Protein AF-A0A9D1SR37-F1 (afdb_monomer)

Radius of gyration: 47.15 Å; Cα contacts (8 Å, |Δi|>4): 12; chains: 1; bounding box: 96×29×125 Å

Solvent-accessible surface area (backbone atoms only — not comparable to full-atom values): 8174 Å² total; per-residue (Å²): 135,87,80,78,80,65,54,64,62,54,53,49,54,50,50,52,53,49,51,54,50,53,51,52,52,51,48,51,53,56,50,50,51,51,53,50,52,51,50,57,52,48,54,53,50,54,55,48,58,52,50,56,54,57,59,55,49,55,59,52,49,53,52,51,51,52,53,50,50,50,52,51,53,50,50,50,52,52,48,52,52,46,48,60,51,63,32,70,70,40,46,49,52,53,52,28,58,76,67,74,45,54,59,98,92,51,83,76,82,84,82,82,70,86,72,72,78,83,79,81,76,78,78,78,86,75,87,78,83,80,82,87,84,130

pLDDT: mean 73.64, std 14.89, range [38.81, 94.38]

Secondary structure (DSSP, 8-state):
--SSTTHHHHHHHHHHHHHHHHHHHHHHHHHHHHHHHHHHHHHHHHHHHHHHHHHHHHHHHHHHHHHHHHHHHHHHHHHHHHHHHHSHHHHHHHHHHHHT---TT---------PPPP----------------

Mean predicted aligned error: 19.84 Å

Structure (mmCIF, N/CA/C/O backbone):
data_AF-A0A9D1SR37-F1
#
_entry.id   AF-A0A9D1SR37-F1
#
loop_
_atom_site.group_PDB
_atom_site.id
_atom_site.type_symbol
_atom_site.label_atom_id
_atom_site.label_alt_id
_atom_site.label_comp_id
_atom_site.label_asym_id
_atom_site.label_entity_id
_atom_site.label_seq_id
_atom_site.pdbx_PDB_ins_code
_atom_site.Cartn_x
_atom_site.Cartn_y
_atom_site.Cartn_z
_atom_site.occupancy
_atom_site.B_iso_or_equiv
_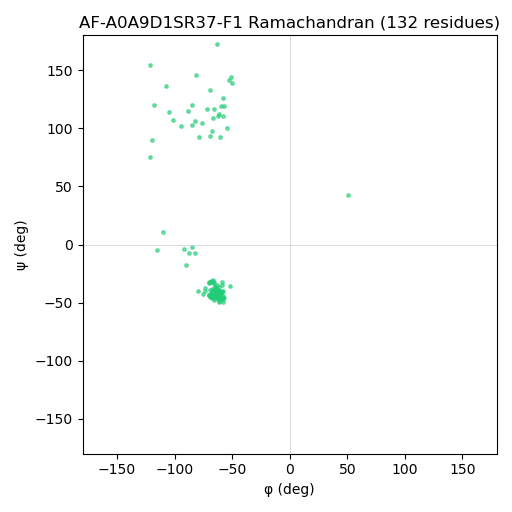atom_site.auth_seq_id
_atom_site.auth_comp_id
_atom_site.auth_asym_id
_atom_site.auth_atom_id
_atom_site.pdbx_PDB_model_num
ATOM 1 N N . MET A 1 1 ? 65.721 8.899 -67.222 1.00 43.62 1 MET A N 1
ATOM 2 C CA . MET A 1 1 ? 65.497 8.576 -65.792 1.00 43.62 1 MET A CA 1
ATOM 3 C C . MET A 1 1 ? 63.996 8.503 -65.504 1.00 43.62 1 MET A C 1
ATOM 5 O O . MET A 1 1 ? 63.250 9.330 -66.011 1.00 43.62 1 MET A O 1
ATOM 9 N N . ASN A 1 2 ? 63.573 7.484 -64.754 1.00 52.28 2 ASN A N 1
ATOM 10 C CA . ASN A 1 2 ? 62.232 6.879 -64.689 1.00 52.28 2 ASN A CA 1
ATOM 11 C C . ASN A 1 2 ? 61.044 7.791 -64.315 1.00 52.28 2 ASN A C 1
ATOM 13 O O . ASN A 1 2 ? 61.002 8.360 -63.228 1.00 52.28 2 ASN A O 1
ATOM 17 N N . LYS A 1 3 ? 60.003 7.810 -65.167 1.00 54.38 3 LYS A N 1
ATOM 18 C CA . LYS A 1 3 ? 58.661 8.363 -64.858 1.00 54.38 3 LYS A CA 1
ATOM 19 C C . LYS A 1 3 ? 57.544 7.301 -64.864 1.00 54.38 3 LYS A C 1
ATOM 21 O O . LYS A 1 3 ? 56.403 7.615 -64.533 1.00 54.38 3 LYS A O 1
ATOM 26 N N . LEU A 1 4 ? 57.865 6.055 -65.228 1.00 55.16 4 LEU A N 1
ATOM 27 C CA . LEU A 1 4 ? 56.911 4.942 -65.347 1.00 55.16 4 LEU A CA 1
ATOM 28 C C . LEU A 1 4 ? 56.734 4.125 -64.054 1.00 55.16 4 LEU A C 1
ATOM 30 O O . LEU A 1 4 ? 55.695 3.500 -63.890 1.00 55.16 4 LEU A O 1
ATOM 34 N N . ASP A 1 5 ? 57.659 4.231 -63.098 1.00 56.19 5 ASP A N 1
ATOM 35 C CA . ASP A 1 5 ? 57.652 3.437 -61.853 1.00 56.19 5 ASP A CA 1
ATOM 36 C C . ASP A 1 5 ? 56.837 4.064 -60.697 1.00 56.19 5 ASP A C 1
ATOM 38 O O . ASP A 1 5 ? 56.620 3.472 -59.649 1.00 56.19 5 ASP A O 1
ATOM 42 N N . LYS A 1 6 ? 56.350 5.302 -60.862 1.00 56.50 6 LYS A N 1
ATOM 43 C CA . LYS A 1 6 ? 55.708 6.072 -59.772 1.00 56.50 6 LYS A CA 1
ATOM 44 C C . LYS A 1 6 ? 54.181 5.903 -59.684 1.00 56.50 6 LYS A C 1
ATOM 46 O O . LYS A 1 6 ? 53.542 6.474 -58.804 1.00 56.50 6 LYS A O 1
ATOM 51 N N . ARG A 1 7 ? 53.581 5.167 -60.627 1.00 59.12 7 ARG A N 1
ATOM 52 C CA . ARG A 1 7 ? 52.127 4.946 -60.743 1.00 59.12 7 ARG A CA 1
ATOM 53 C C . ARG A 1 7 ? 51.542 3.888 -59.789 1.00 59.12 7 ARG A C 1
ATOM 55 O O . ARG A 1 7 ? 50.461 4.172 -59.272 1.00 59.12 7 ARG A O 1
ATOM 62 N N . PRO A 1 8 ? 52.187 2.734 -59.513 1.00 61.34 8 PRO A N 1
ATOM 63 C CA . PRO A 1 8 ? 51.619 1.749 -58.584 1.00 61.34 8 PRO A CA 1
ATOM 64 C C . PRO A 1 8 ? 51.476 2.309 -57.158 1.00 61.34 8 PRO A C 1
ATOM 66 O O . PRO A 1 8 ? 50.428 2.142 -56.544 1.00 61.34 8 PRO A O 1
ATOM 69 N N . ASP A 1 9 ? 52.442 3.109 -56.699 1.00 72.75 9 ASP A N 1
ATOM 70 C CA . ASP A 1 9 ? 52.465 3.714 -55.355 1.00 72.75 9 ASP A CA 1
ATOM 71 C C . ASP A 1 9 ? 51.327 4.742 -55.125 1.00 72.75 9 ASP A C 1
ATOM 73 O O . ASP A 1 9 ? 50.761 4.860 -54.039 1.00 72.75 9 ASP A O 1
ATOM 77 N N . LEU A 1 10 ? 50.902 5.470 -56.167 1.00 73.88 10 LEU A N 1
ATOM 78 C CA . LEU A 1 10 ? 49.769 6.408 -56.077 1.00 73.88 10 LEU A CA 1
ATOM 79 C C . LEU A 1 10 ? 48.413 5.691 -56.006 1.00 73.88 10 LEU A C 1
ATOM 81 O O . LEU A 1 10 ? 47.507 6.145 -55.296 1.00 73.88 10 LEU A O 1
ATOM 85 N N . ILE A 1 11 ? 48.266 4.586 -56.741 1.00 76.69 11 ILE A N 1
ATOM 86 C CA . ILE A 1 11 ? 47.052 3.760 -56.733 1.00 76.69 11 ILE A CA 1
ATOM 87 C C . ILE A 1 11 ? 46.938 3.046 -55.387 1.00 76.69 11 ILE A C 1
ATOM 89 O O . ILE A 1 11 ? 45.869 3.076 -54.777 1.00 76.69 11 ILE A O 1
ATOM 93 N N . GLU A 1 12 ? 48.042 2.501 -54.881 1.00 79.25 12 GLU A N 1
ATOM 94 C CA . GLU A 1 12 ? 48.110 1.848 -53.576 1.00 79.25 12 GLU A CA 1
ATOM 95 C C . GLU A 1 12 ? 47.780 2.828 -52.443 1.00 79.25 12 GLU A C 1
ATOM 97 O O . GLU A 1 12 ? 46.849 2.585 -51.675 1.00 79.25 12 GLU A O 1
ATOM 102 N N . LYS A 1 13 ? 48.395 4.020 -52.422 1.00 76.88 13 LYS A N 1
ATOM 103 C CA . LYS A 1 13 ? 48.058 5.086 -51.456 1.00 76.88 13 LYS A CA 1
ATOM 104 C C . LYS A 1 13 ? 46.598 5.528 -51.533 1.00 76.88 13 LYS A C 1
ATOM 106 O O . LYS A 1 13 ? 45.997 5.881 -50.515 1.00 76.88 13 LYS A O 1
ATOM 111 N N . THR A 1 14 ? 46.008 5.534 -52.726 1.00 80.06 14 THR A N 1
ATOM 112 C CA . THR A 1 14 ? 44.592 5.884 -52.912 1.00 80.06 14 THR A CA 1
ATOM 113 C C . THR A 1 14 ? 43.671 4.763 -52.422 1.00 80.06 14 THR A C 1
ATOM 115 O O . THR A 1 14 ? 42.665 5.047 -51.766 1.00 80.06 14 THR A O 1
ATOM 118 N N . GLN A 1 15 ? 44.006 3.493 -52.664 1.00 79.69 15 GLN A N 1
ATOM 119 C CA . GLN A 1 15 ? 43.254 2.357 -52.125 1.00 79.69 15 GLN A CA 1
ATOM 120 C C . GLN A 1 15 ? 43.368 2.262 -50.603 1.00 79.69 15 GLN A C 1
ATOM 122 O O . GLN A 1 15 ? 42.359 2.066 -49.926 1.00 79.69 15 GLN A O 1
ATOM 127 N N . GLU A 1 16 ? 44.553 2.497 -50.047 1.00 81.06 16 GLU A N 1
ATOM 128 C CA . GLU A 1 16 ? 44.793 2.475 -48.607 1.00 81.06 16 GLU A CA 1
ATOM 129 C C . GLU A 1 16 ? 43.990 3.578 -47.894 1.00 81.06 16 GLU A C 1
ATOM 131 O O . GLU A 1 16 ? 43.329 3.325 -46.884 1.00 81.06 16 GLU A O 1
ATOM 136 N N . LYS A 1 17 ? 43.943 4.794 -48.463 1.00 79.19 17 LYS A N 1
ATOM 137 C CA . LYS A 1 17 ? 43.087 5.890 -47.968 1.00 79.19 17 LYS A CA 1
ATOM 138 C C . LYS A 1 17 ? 41.598 5.538 -48.029 1.00 79.19 17 LYS A C 1
ATOM 140 O O . LYS A 1 17 ? 40.867 5.813 -47.076 1.00 79.19 17 LYS A O 1
ATOM 145 N N . ASN A 1 18 ? 41.144 4.907 -49.113 1.00 79.38 18 ASN A N 1
ATOM 146 C CA . ASN A 1 18 ? 39.752 4.476 -49.253 1.00 79.38 18 ASN A CA 1
ATOM 147 C C . ASN A 1 18 ? 39.386 3.357 -48.266 1.00 79.38 18 ASN A C 1
ATOM 149 O O . ASN A 1 18 ? 38.327 3.425 -47.642 1.00 79.38 18 ASN A O 1
ATOM 153 N N . ASN A 1 19 ? 40.262 2.374 -48.054 1.00 80.00 19 ASN A N 1
ATOM 154 C CA . ASN A 1 19 ? 40.048 1.304 -47.078 1.00 80.00 19 ASN A CA 1
ATOM 155 C C . ASN A 1 19 ? 40.059 1.836 -45.640 1.00 80.00 19 ASN A C 1
ATOM 157 O O . ASN A 1 19 ? 39.179 1.485 -44.855 1.00 80.00 19 ASN A O 1
ATOM 161 N N . LYS A 1 20 ? 40.955 2.774 -45.306 1.00 81.38 20 LYS A N 1
ATOM 162 C CA . LYS A 1 20 ? 40.935 3.477 -44.010 1.00 81.38 20 LYS A CA 1
ATOM 163 C C . LYS A 1 20 ? 39.612 4.216 -43.781 1.00 81.38 20 LYS A C 1
ATOM 165 O O . LYS A 1 20 ? 39.064 4.169 -42.679 1.00 81.38 20 LYS A O 1
ATOM 170 N N . ARG A 1 21 ? 39.063 4.862 -44.817 1.00 82.38 21 ARG A N 1
ATOM 171 C CA . ARG A 1 21 ? 37.768 5.561 -44.744 1.00 82.38 21 ARG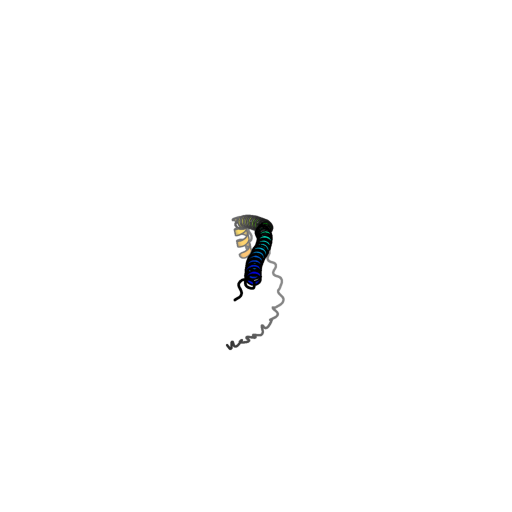 A CA 1
ATOM 172 C C . ARG A 1 21 ? 36.600 4.584 -44.568 1.00 82.38 21 ARG A C 1
ATOM 174 O O . ARG A 1 21 ? 35.771 4.798 -43.688 1.00 82.38 21 ARG A O 1
ATOM 181 N N . LYS A 1 22 ? 36.572 3.485 -45.331 1.00 80.81 22 LYS A N 1
ATOM 182 C CA . LYS A 1 22 ? 35.566 2.411 -45.205 1.00 80.81 22 LYS A CA 1
ATOM 183 C C . LYS A 1 22 ? 35.585 1.759 -43.819 1.00 80.81 22 LYS A C 1
ATOM 185 O O . LYS A 1 22 ? 34.523 1.554 -43.236 1.00 80.81 22 LYS A O 1
ATOM 190 N N . ASN A 1 23 ? 36.769 1.503 -43.263 1.00 81.50 23 ASN A N 1
ATOM 191 C CA . ASN A 1 23 ? 36.919 0.904 -41.936 1.00 81.50 23 ASN A CA 1
ATOM 192 C C . ASN A 1 23 ? 36.448 1.848 -40.823 1.00 81.50 23 ASN A C 1
ATOM 194 O O . ASN A 1 23 ? 35.739 1.407 -39.923 1.00 81.50 23 ASN A O 1
ATOM 198 N N . LYS A 1 24 ? 36.750 3.154 -40.915 1.00 82.31 24 LYS A N 1
ATOM 199 C CA . LYS A 1 24 ? 36.195 4.164 -39.994 1.00 82.31 24 LYS A CA 1
ATOM 200 C C . LYS A 1 24 ? 34.667 4.185 -40.048 1.00 82.31 24 LYS A C 1
ATOM 202 O O . LYS A 1 24 ? 34.026 4.146 -39.008 1.00 82.31 24 LYS A O 1
ATOM 207 N N . ILE A 1 25 ? 34.088 4.195 -41.249 1.00 85.06 25 ILE A N 1
ATOM 208 C CA . ILE A 1 25 ? 32.630 4.206 -41.439 1.00 85.06 25 ILE A CA 1
ATOM 209 C C . ILE A 1 25 ? 31.984 2.943 -40.847 1.00 85.06 25 ILE A C 1
ATOM 211 O O . ILE A 1 25 ? 31.021 3.052 -40.092 1.00 85.06 25 ILE A O 1
ATOM 215 N N . ARG A 1 26 ? 32.535 1.751 -41.117 1.00 83.44 26 ARG A N 1
ATOM 216 C CA . ARG A 1 26 ? 32.054 0.492 -40.516 1.00 83.44 26 ARG A CA 1
ATOM 217 C C . ARG A 1 26 ? 32.138 0.501 -38.994 1.00 83.44 26 ARG A C 1
ATOM 219 O O . ARG A 1 26 ? 31.207 0.039 -38.345 1.00 83.44 26 ARG A O 1
ATOM 226 N N . PHE A 1 27 ? 33.217 1.041 -38.433 1.00 87.81 27 PHE A N 1
ATOM 227 C CA . PHE A 1 27 ? 33.377 1.150 -36.987 1.00 87.81 27 PHE A CA 1
ATOM 228 C C . PHE A 1 27 ? 32.307 2.057 -36.363 1.00 87.81 27 PHE A C 1
ATOM 230 O O . PHE A 1 27 ? 31.693 1.666 -35.376 1.00 87.81 27 PHE A O 1
ATOM 237 N N . TYR A 1 28 ? 32.012 3.213 -36.971 1.00 89.69 28 TYR A N 1
ATOM 238 C CA . TYR A 1 28 ? 30.944 4.100 -36.496 1.00 89.69 28 TYR A CA 1
ATOM 239 C C . TYR A 1 28 ? 29.571 3.442 -36.548 1.00 89.69 28 TYR A C 1
ATOM 241 O O . TYR A 1 28 ? 28.844 3.521 -35.565 1.00 89.69 28 TYR A O 1
ATOM 249 N N . TYR A 1 29 ? 29.223 2.763 -37.644 1.00 89.44 29 TYR A N 1
ATOM 250 C CA . TYR A 1 29 ? 27.944 2.055 -37.724 1.00 89.44 29 TYR A CA 1
ATOM 251 C C . TYR A 1 29 ? 27.862 0.909 -36.714 1.00 89.44 2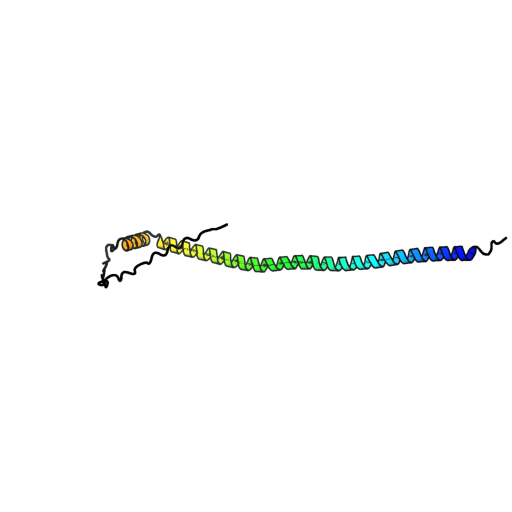9 TYR A C 1
ATOM 253 O O . TYR A 1 29 ? 26.839 0.773 -36.055 1.00 89.44 29 TYR A O 1
ATOM 261 N N . SER A 1 30 ? 28.947 0.152 -36.522 1.00 88.50 30 SER A N 1
ATOM 262 C CA . SER A 1 30 ? 29.009 -0.918 -35.520 1.00 88.50 30 SER A CA 1
ATOM 263 C C . SER A 1 30 ? 28.870 -0.382 -34.090 1.00 88.50 30 SER A C 1
ATOM 265 O O . SER A 1 30 ? 28.166 -0.971 -33.271 1.00 88.50 30 SER A O 1
ATOM 267 N N . PHE A 1 31 ? 29.511 0.744 -33.776 1.00 91.50 31 PHE A N 1
ATOM 268 C CA . PHE A 1 31 ? 29.379 1.395 -32.474 1.00 91.50 31 PHE A CA 1
ATOM 269 C C . PHE A 1 31 ? 27.970 1.962 -32.278 1.00 91.50 31 PHE A C 1
ATOM 271 O O . PHE A 1 3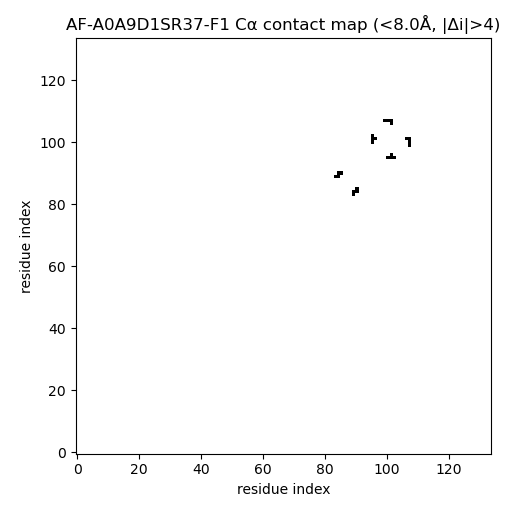1 ? 27.337 1.719 -31.253 1.00 91.50 31 PHE A O 1
ATOM 278 N N . LEU A 1 32 ? 27.441 2.647 -33.294 1.00 91.38 32 LEU A N 1
ATOM 279 C CA . LEU A 1 32 ? 26.103 3.227 -33.282 1.00 91.38 32 LEU A CA 1
ATOM 280 C C . LEU A 1 32 ? 25.026 2.158 -33.068 1.00 91.38 32 LEU A C 1
ATOM 282 O O . LEU A 1 32 ? 24.102 2.384 -32.295 1.00 91.38 32 LEU A O 1
ATOM 286 N N . THR A 1 33 ? 25.162 0.976 -33.678 1.00 91.44 33 THR A N 1
ATOM 287 C CA . THR A 1 33 ? 24.224 -0.138 -33.463 1.00 91.44 33 THR A CA 1
ATOM 288 C C . THR A 1 33 ? 24.250 -0.673 -32.033 1.00 91.44 33 THR A C 1
ATOM 290 O O . THR A 1 33 ? 23.196 -1.001 -31.492 1.00 91.44 33 THR A O 1
ATOM 293 N N . ILE A 1 34 ? 25.421 -0.720 -31.390 1.00 94.00 34 ILE A N 1
ATOM 294 C CA . ILE A 1 34 ? 25.538 -1.152 -29.988 1.00 94.00 34 ILE A CA 1
ATOM 295 C C . ILE A 1 34 ? 24.889 -0.116 -29.066 1.00 94.00 34 ILE A C 1
ATOM 297 O O . ILE A 1 34 ? 24.110 -0.477 -28.186 1.00 94.00 34 ILE A O 1
ATOM 301 N N . VAL A 1 35 ? 25.152 1.172 -29.301 1.00 94.38 35 VAL A N 1
ATOM 302 C CA . VAL A 1 35 ? 24.519 2.269 -28.553 1.00 94.38 35 VAL A CA 1
ATOM 303 C C . VAL A 1 35 ? 22.998 2.232 -28.718 1.00 94.38 35 VAL A C 1
ATOM 305 O O . VAL A 1 35 ? 22.274 2.375 -27.735 1.00 94.38 35 VAL A O 1
ATOM 308 N N . LEU A 1 36 ? 22.505 1.976 -29.933 1.00 93.94 36 LEU A N 1
ATOM 309 C CA . LEU A 1 36 ? 21.075 1.867 -30.210 1.00 93.94 36 LEU A CA 1
ATOM 310 C C . LEU A 1 36 ? 20.430 0.700 -29.445 1.00 93.94 36 LEU A C 1
ATOM 312 O O . LEU A 1 36 ? 19.383 0.885 -28.829 1.00 93.94 36 LEU A O 1
ATOM 316 N N . LEU A 1 37 ? 21.069 -0.474 -29.424 1.00 93.94 37 LEU A N 1
ATOM 317 C CA . LEU A 1 37 ? 20.592 -1.633 -28.659 1.00 93.94 37 LEU A CA 1
ATOM 318 C C . LEU A 1 37 ? 20.537 -1.350 -27.156 1.00 93.94 37 LEU A C 1
ATOM 320 O O . LEU A 1 37 ? 19.542 -1.665 -26.506 1.00 93.94 37 LEU A O 1
ATOM 324 N N . ILE A 1 38 ? 21.574 -0.712 -26.609 1.00 94.38 38 ILE A N 1
ATOM 325 C CA . ILE A 1 38 ? 21.600 -0.311 -25.198 1.00 94.38 38 ILE A CA 1
ATOM 326 C C . ILE A 1 38 ? 20.469 0.682 -24.907 1.00 94.38 38 ILE A C 1
ATOM 328 O O . ILE A 1 38 ? 19.796 0.545 -23.889 1.00 94.38 38 ILE A O 1
ATOM 332 N N . CYS A 1 39 ? 20.204 1.629 -25.809 1.00 91.25 39 CYS A N 1
ATOM 333 C CA . CYS A 1 39 ? 19.131 2.611 -25.659 1.00 91.25 39 CYS A CA 1
ATOM 334 C C . CYS A 1 39 ? 17.742 1.944 -25.605 1.00 91.25 39 CYS A C 1
ATOM 336 O O . CYS A 1 39 ? 16.931 2.257 -24.734 1.00 91.25 39 CYS A O 1
ATOM 338 N N . LEU A 1 40 ? 17.489 0.948 -26.465 1.00 90.44 40 LEU A N 1
ATOM 339 C CA . LEU A 1 40 ? 16.245 0.166 -26.443 1.00 90.44 40 LEU A CA 1
ATOM 340 C C . LEU A 1 40 ? 16.066 -0.596 -25.121 1.00 90.44 40 LEU A C 1
ATOM 342 O O . LEU A 1 40 ? 14.987 -0.577 -24.527 1.00 90.44 40 LEU A O 1
ATOM 346 N N . VAL A 1 41 ? 17.138 -1.223 -24.628 1.00 90.62 41 VAL A N 1
ATOM 347 C CA . VAL A 1 41 ? 17.129 -1.946 -23.347 1.00 90.62 41 VAL A CA 1
ATOM 348 C C . VAL A 1 41 ? 16.928 -0.983 -22.168 1.00 90.62 41 VAL A C 1
ATOM 350 O O . VAL A 1 41 ? 16.157 -1.280 -21.256 1.00 90.62 41 VAL A O 1
ATOM 353 N N . GLN A 1 42 ? 17.554 0.197 -22.194 1.00 87.88 42 GLN A N 1
ATOM 354 C CA . GLN A 1 42 ? 17.424 1.220 -21.151 1.00 87.88 42 GLN A CA 1
ATOM 355 C C . GLN A 1 42 ? 16.001 1.767 -21.035 1.00 87.88 42 GLN A C 1
ATOM 357 O O . GLN A 1 42 ? 15.512 1.931 -19.916 1.00 87.88 42 GLN A O 1
ATOM 362 N N . ILE A 1 43 ? 15.320 2.015 -22.156 1.00 87.25 43 ILE A N 1
ATOM 363 C CA . ILE A 1 43 ? 13.918 2.458 -22.157 1.00 87.25 43 ILE A CA 1
ATOM 364 C C . ILE A 1 43 ? 13.025 1.375 -21.534 1.00 87.25 43 ILE A C 1
ATOM 366 O O . ILE A 1 43 ? 12.196 1.684 -20.674 1.00 87.25 43 ILE A O 1
ATOM 370 N N . GLY A 1 44 ? 13.246 0.103 -21.890 1.00 85.12 44 GLY A N 1
ATOM 371 C CA . GLY A 1 44 ? 12.513 -1.035 -21.328 1.00 85.12 44 GLY A CA 1
ATOM 372 C C . GLY A 1 44 ? 12.701 -1.187 -19.816 1.00 85.12 44 GLY A C 1
ATOM 373 O O . GLY A 1 44 ? 11.723 -1.256 -19.071 1.00 85.12 44 GLY A O 1
ATOM 374 N N . ILE A 1 45 ? 13.950 -1.166 -19.340 1.00 82.06 45 ILE A N 1
ATOM 375 C CA . ILE A 1 45 ? 14.268 -1.271 -17.906 1.00 82.06 45 ILE A CA 1
ATOM 376 C C . ILE A 1 45 ? 13.751 -0.047 -17.132 1.00 82.06 45 ILE A C 1
ATOM 378 O O . ILE A 1 45 ? 13.229 -0.195 -16.028 1.00 82.06 45 ILE A O 1
ATOM 382 N N . SER A 1 46 ? 13.845 1.160 -17.696 1.00 76.62 46 SER A N 1
ATOM 383 C CA . SER A 1 46 ? 13.382 2.396 -17.044 1.00 76.62 46 SER A CA 1
ATOM 384 C C . SER A 1 46 ? 11.862 2.427 -16.876 1.00 76.62 46 SER A C 1
ATOM 386 O O . SER A 1 46 ? 11.367 2.788 -15.805 1.00 76.62 46 SER A O 1
ATOM 388 N N . ALA A 1 47 ? 11.116 1.991 -17.896 1.00 74.25 47 ALA A N 1
ATOM 389 C CA . ALA A 1 47 ? 9.667 1.838 -17.812 1.00 74.25 47 ALA A CA 1
ATOM 390 C C . ALA A 1 47 ? 9.278 0.753 -16.791 1.00 74.25 47 ALA A C 1
ATOM 392 O O . ALA A 1 47 ? 8.407 0.975 -15.946 1.00 74.25 47 ALA A O 1
ATOM 393 N N . PHE A 1 48 ? 9.977 -0.388 -16.803 1.00 70.94 48 PHE A N 1
ATOM 394 C CA . PHE A 1 48 ? 9.725 -1.499 -15.884 1.00 70.94 48 PHE A CA 1
ATOM 395 C C . PHE A 1 48 ? 10.008 -1.135 -14.419 1.00 70.94 48 PHE A C 1
ATOM 397 O O . PHE A 1 48 ? 9.193 -1.414 -13.537 1.00 70.94 48 PHE A O 1
ATOM 404 N N . ASN A 1 49 ? 11.120 -0.453 -14.139 1.00 64.31 49 ASN A N 1
ATOM 405 C CA . ASN A 1 49 ? 11.473 -0.027 -12.784 1.00 64.31 49 ASN A CA 1
ATOM 406 C C . ASN A 1 49 ? 10.503 1.027 -12.220 1.00 64.31 49 ASN A C 1
ATOM 408 O O . ASN A 1 49 ? 10.276 1.051 -11.007 1.00 64.31 49 ASN A O 1
ATOM 412 N N . ASN A 1 50 ? 9.906 1.872 -13.066 1.00 62.72 50 ASN A N 1
ATOM 413 C CA . ASN A 1 50 ? 8.872 2.824 -12.651 1.00 62.72 50 ASN A CA 1
ATOM 414 C C . ASN A 1 50 ? 7.561 2.099 -12.274 1.00 62.72 50 ASN A C 1
ATOM 416 O O . ASN A 1 50 ? 7.002 2.303 -11.194 1.00 62.72 50 ASN A O 1
ATOM 420 N N . ILE A 1 51 ? 7.135 1.143 -13.103 1.00 60.03 51 ILE A N 1
ATOM 421 C CA . ILE A 1 51 ? 5.932 0.329 -12.863 1.00 60.03 51 ILE A CA 1
ATOM 422 C C . ILE A 1 51 ? 6.091 -0.573 -11.627 1.00 60.03 51 ILE A C 1
ATOM 424 O O . ILE A 1 51 ? 5.168 -0.695 -10.819 1.00 60.03 51 ILE A O 1
ATOM 428 N N . THR A 1 52 ? 7.280 -1.146 -11.422 1.00 59.16 52 THR A N 1
ATOM 429 C CA . THR A 1 52 ? 7.580 -2.032 -10.283 1.00 59.16 52 THR A CA 1
ATOM 430 C C . THR A 1 52 ? 7.430 -1.313 -8.940 1.00 59.16 52 THR A C 1
ATOM 432 O O . THR A 1 52 ? 6.926 -1.884 -7.971 1.00 59.16 52 THR A O 1
ATOM 435 N N . LYS A 1 53 ? 7.806 -0.030 -8.868 1.00 55.03 53 LYS A N 1
ATOM 436 C CA . LYS A 1 53 ? 7.565 0.786 -7.670 1.00 55.03 53 LYS A CA 1
ATOM 437 C C . LYS A 1 53 ? 6.0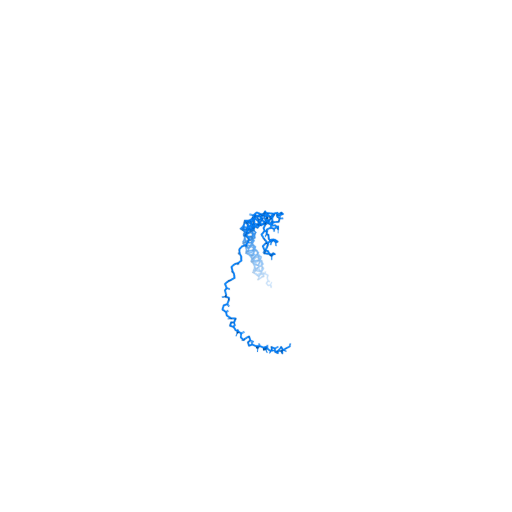75 1.092 -7.505 1.00 55.03 53 LYS A C 1
ATOM 439 O O . LYS A 1 53 ? 5.557 0.921 -6.404 1.00 55.03 53 LYS A O 1
ATOM 444 N N . SER A 1 54 ? 5.373 1.444 -8.585 1.00 56.25 54 SER A N 1
ATOM 445 C CA . SER A 1 54 ? 3.936 1.772 -8.568 1.00 56.25 54 SER A CA 1
ATOM 446 C C . SER A 1 54 ? 3.048 0.629 -8.034 1.00 56.25 54 SER A C 1
ATOM 448 O O . SER A 1 54 ? 2.165 0.862 -7.204 1.00 56.25 54 SER A O 1
ATOM 450 N N . ILE A 1 55 ? 3.342 -0.630 -8.393 1.00 52.62 55 ILE A N 1
ATOM 451 C CA . ILE A 1 55 ? 2.558 -1.798 -7.942 1.00 52.62 55 ILE A CA 1
ATOM 452 C C . ILE A 1 55 ? 2.748 -2.102 -6.439 1.00 52.62 55 ILE A C 1
ATOM 454 O O . ILE A 1 55 ? 1.813 -2.518 -5.752 1.00 52.62 55 ILE A O 1
ATOM 458 N N . SER A 1 56 ? 3.943 -1.838 -5.894 1.00 54.81 56 SER A N 1
ATOM 459 C CA . SER A 1 56 ? 4.264 -2.058 -4.473 1.00 54.81 56 SER A CA 1
ATOM 460 C C . SER A 1 56 ? 3.501 -1.096 -3.551 1.00 54.81 56 SER A C 1
ATOM 462 O O . SER A 1 56 ? 3.100 -1.463 -2.439 1.00 54.81 56 SER A O 1
ATOM 464 N N . TYR A 1 57 ? 3.219 0.122 -4.028 1.00 53.19 57 TYR A N 1
ATOM 465 C CA . TYR A 1 57 ? 2.455 1.109 -3.267 1.00 53.19 57 TYR A CA 1
ATOM 466 C C . TYR A 1 57 ? 0.980 0.730 -3.121 1.00 53.19 57 TYR A C 1
ATOM 468 O O . TYR A 1 57 ? 0.412 0.971 -2.061 1.00 53.19 57 TYR A O 1
ATOM 476 N N . HIS A 1 58 ? 0.367 0.051 -4.095 1.00 55.53 58 HIS A N 1
ATOM 477 C CA . HIS A 1 58 ? -1.031 -0.386 -3.972 1.00 55.53 58 HIS A CA 1
ATOM 478 C C . HIS A 1 58 ? -1.236 -1.442 -2.875 1.00 55.53 58 HIS A C 1
ATOM 480 O O . HIS A 1 58 ? -2.199 -1.364 -2.107 1.00 55.53 58 HIS A O 1
ATOM 486 N N . GLY A 1 59 ? -0.298 -2.383 -2.727 1.00 59.53 59 GLY A N 1
ATOM 487 C CA . GLY A 1 59 ? -0.349 -3.382 -1.655 1.00 59.53 59 GLY A CA 1
ATOM 488 C C . GLY A 1 59 ? -0.172 -2.766 -0.263 1.00 59.53 59 GLY A C 1
ATOM 489 O O . GLY A 1 59 ? -0.915 -3.092 0.667 1.00 59.53 59 GLY A O 1
ATOM 490 N N . LYS A 1 60 ? 0.776 -1.829 -0.124 1.00 58.81 60 LYS A N 1
ATOM 491 C CA . LYS A 1 60 ? 1.016 -1.115 1.140 1.00 58.81 60 LYS A CA 1
ATOM 492 C C . LYS A 1 60 ? -0.124 -0.160 1.492 1.00 58.81 60 LYS A C 1
ATOM 494 O O . LYS A 1 60 ? -0.519 -0.132 2.650 1.00 58.81 60 LYS A O 1
ATOM 499 N N . ILE A 1 61 ? -0.709 0.543 0.520 1.00 60.97 61 ILE A N 1
ATOM 500 C CA . ILE A 1 61 ? -1.858 1.437 0.739 1.00 60.97 61 ILE A CA 1
ATOM 501 C C . ILE A 1 61 ? -3.085 0.649 1.200 1.00 60.97 61 ILE A C 1
ATOM 503 O O . ILE A 1 61 ? -3.746 1.070 2.144 1.00 60.97 61 ILE A O 1
ATOM 507 N N . LYS A 1 62 ? -3.377 -0.518 0.608 1.00 59.75 62 LYS A N 1
ATOM 508 C CA . LYS A 1 62 ? -4.531 -1.331 1.025 1.00 59.75 62 LYS A CA 1
ATOM 509 C C . LYS A 1 62 ? -4.370 -1.867 2.451 1.00 59.75 62 LYS A C 1
ATOM 511 O O . LYS A 1 62 ? -5.315 -1.793 3.231 1.00 59.75 62 LYS A O 1
ATOM 516 N N . LYS A 1 63 ? -3.169 -2.341 2.813 1.00 64.38 63 LYS A N 1
ATOM 517 C CA . LYS A 1 63 ? -2.865 -2.767 4.192 1.00 64.38 63 LYS A CA 1
ATOM 518 C C . LYS A 1 63 ? -2.902 -1.601 5.180 1.00 64.38 63 LYS A C 1
ATOM 520 O O . LYS A 1 63 ? -3.502 -1.740 6.236 1.00 64.38 63 LYS A O 1
ATOM 525 N N . MET A 1 64 ? -2.314 -0.456 4.837 1.00 66.69 64 MET A N 1
ATOM 526 C CA . MET A 1 64 ? -2.293 0.717 5.716 1.00 66.69 64 MET A CA 1
ATOM 527 C C . MET A 1 64 ? -3.706 1.279 5.918 1.00 66.69 64 MET A C 1
ATOM 529 O O . MET A 1 64 ? -4.092 1.559 7.044 1.00 66.69 64 MET A O 1
ATOM 533 N N . LYS A 1 65 ? -4.527 1.337 4.861 1.00 70.56 65 LYS A N 1
ATOM 534 C CA . LYS A 1 65 ? -5.934 1.748 4.956 1.00 70.56 65 LYS A CA 1
ATOM 535 C C . LYS A 1 65 ? -6.756 0.802 5.834 1.00 70.56 65 LYS A C 1
ATOM 537 O O . LYS A 1 65 ? -7.515 1.284 6.666 1.00 70.56 65 LYS A O 1
ATOM 542 N N . ALA A 1 66 ? -6.577 -0.513 5.686 1.00 72.19 66 ALA A N 1
ATOM 543 C CA . ALA A 1 66 ? -7.263 -1.501 6.518 1.00 72.19 66 ALA A CA 1
ATOM 544 C C . ALA A 1 66 ? -6.853 -1.396 7.998 1.00 72.19 66 ALA A C 1
ATOM 546 O O . ALA A 1 66 ? -7.717 -1.360 8.866 1.00 72.19 66 ALA A O 1
ATOM 547 N N . LEU A 1 67 ? -5.551 -1.266 8.280 1.00 70.50 67 LEU A N 1
ATOM 548 C CA . LEU A 1 67 ? -5.045 -1.077 9.644 1.00 70.50 67 LEU A CA 1
ATOM 549 C C . LEU A 1 67 ? -5.532 0.238 10.262 1.00 70.50 67 LEU A C 1
ATOM 551 O O . LEU A 1 67 ? -5.887 0.272 11.433 1.00 70.50 67 LEU A O 1
ATOM 555 N N . ASN A 1 68 ? -5.591 1.312 9.475 1.00 76.12 68 ASN A N 1
ATOM 556 C CA . ASN A 1 68 ? -6.087 2.604 9.935 1.00 76.12 68 ASN A CA 1
ATOM 557 C C . ASN A 1 68 ? -7.592 2.543 10.250 1.00 76.12 68 ASN A C 1
ATOM 559 O O . ASN A 1 68 ? -8.021 2.993 11.306 1.00 76.12 68 ASN A O 1
ATOM 563 N N . GLN A 1 69 ? -8.393 1.904 9.392 1.00 80.75 69 GLN A N 1
ATOM 564 C CA . GLN A 1 69 ? -9.817 1.683 9.665 1.00 80.75 69 GLN A CA 1
ATOM 565 C C . GLN A 1 69 ? -10.044 0.829 10.917 1.00 80.75 69 GLN A C 1
ATOM 567 O O . GLN A 1 69 ? -10.912 1.160 11.719 1.00 80.75 69 GLN A O 1
ATOM 572 N N . GLN A 1 70 ? -9.245 -0.222 11.113 1.00 84.31 70 GLN A N 1
ATOM 573 C CA . GLN A 1 70 ? -9.316 -1.057 12.310 1.00 84.31 70 GLN A CA 1
ATOM 574 C C . GLN A 1 70 ? -8.968 -0.257 13.573 1.00 84.31 70 GLN A C 1
ATOM 576 O O . GLN A 1 70 ? -9.718 -0.298 14.543 1.00 84.31 70 GLN A O 1
ATOM 581 N N . ALA A 1 71 ? -7.896 0.538 13.534 1.00 79.31 71 ALA A N 1
ATOM 582 C CA . ALA A 1 71 ? -7.492 1.384 14.654 1.00 79.31 71 ALA A CA 1
ATOM 583 C C . ALA A 1 71 ? -8.519 2.486 14.972 1.00 79.31 71 ALA A C 1
ATOM 585 O O . ALA A 1 71 ? -8.725 2.808 16.142 1.00 79.31 71 ALA A O 1
ATOM 586 N N . TYR A 1 72 ? -9.179 3.064 13.962 1.00 87.81 72 TYR A N 1
ATOM 587 C CA . TYR A 1 72 ? -10.265 4.029 14.171 1.00 87.81 72 TYR A CA 1
ATOM 588 C C . TYR A 1 72 ? -11.497 3.380 14.798 1.00 87.81 72 TYR A C 1
ATOM 590 O O . TYR A 1 72 ? -12.055 3.945 15.735 1.00 87.81 72 TYR A O 1
ATOM 598 N N . ALA A 1 73 ? -11.905 2.207 14.309 1.00 89.19 73 ALA A N 1
ATOM 599 C CA . ALA A 1 73 ? -13.040 1.474 14.863 1.00 89.19 73 ALA A CA 1
ATOM 600 C C . ALA A 1 73 ? -12.781 1.067 16.320 1.00 89.19 73 ALA A C 1
ATOM 602 O O . ALA A 1 73 ? -13.642 1.238 17.177 1.00 89.19 73 ALA A O 1
ATOM 603 N N . GLU A 1 74 ? -11.570 0.602 16.622 1.00 85.50 74 GLU A N 1
ATOM 604 C CA . GLU A 1 74 ? -11.176 0.246 17.982 1.00 85.50 74 GLU A CA 1
ATOM 605 C C . GLU A 1 74 ? -11.102 1.474 18.898 1.00 85.50 74 GLU A C 1
ATOM 607 O O . GLU A 1 74 ? -11.612 1.425 20.012 1.00 85.50 74 GLU A O 1
ATOM 612 N N . ASN A 1 75 ? -10.573 2.609 18.424 1.00 87.25 75 ASN A N 1
ATOM 613 C CA . ASN A 1 75 ? -10.604 3.863 19.186 1.00 87.25 75 ASN A CA 1
ATOM 614 C C . ASN A 1 75 ? -12.029 4.350 19.463 1.00 87.25 75 ASN A C 1
ATOM 616 O O . ASN A 1 75 ? -12.283 4.868 20.544 1.00 87.25 75 ASN A O 1
ATOM 620 N N . GLN A 1 76 ? -12.950 4.220 18.504 1.00 88.25 76 GLN A N 1
ATOM 621 C CA . GLN A 1 76 ? -14.353 4.576 18.724 1.00 88.25 76 GLN A CA 1
ATOM 622 C C . GLN A 1 76 ? -14.992 3.653 19.762 1.00 88.25 76 GLN A C 1
ATOM 624 O O . GLN A 1 76 ? -15.552 4.154 20.729 1.00 88.25 76 GLN A O 1
ATOM 629 N N . ARG A 1 77 ? -14.802 2.333 19.632 1.00 88.44 77 ARG A N 1
ATOM 630 C CA . ARG A 1 77 ? -15.291 1.347 20.607 1.00 88.44 77 ARG A CA 1
ATOM 631 C C . ARG A 1 77 ? -14.754 1.621 22.012 1.00 88.44 77 ARG A C 1
ATOM 633 O O . ARG A 1 77 ? -15.508 1.600 22.970 1.00 88.44 77 ARG A O 1
ATOM 640 N N . LEU A 1 78 ? -13.455 1.898 22.136 1.00 84.94 78 LEU A N 1
ATOM 641 C CA . LEU A 1 78 ? -12.819 2.204 23.419 1.00 84.94 78 LEU A CA 1
ATOM 642 C C . LEU A 1 78 ? -13.316 3.525 24.012 1.00 84.94 78 LEU A C 1
ATOM 644 O O . LEU A 1 78 ? -13.384 3.643 25.229 1.00 84.94 78 LEU A O 1
ATOM 648 N N . LYS A 1 79 ? -13.648 4.518 23.180 1.00 85.50 79 LYS A N 1
ATOM 649 C CA . LYS A 1 79 ? -14.246 5.775 23.646 1.00 85.50 79 LYS A CA 1
ATOM 650 C C . LYS A 1 79 ? -15.671 5.581 24.135 1.00 85.50 79 LYS A C 1
ATOM 652 O O . LYS A 1 79 ? -15.996 6.123 25.176 1.00 85.50 79 LYS A O 1
ATOM 657 N N . GLU A 1 80 ? -16.473 4.811 23.412 1.00 85.12 80 GLU A N 1
ATOM 658 C CA . GLU A 1 80 ? -17.844 4.473 23.802 1.00 85.12 80 GLU A CA 1
ATOM 659 C C . GLU A 1 80 ? -17.848 3.666 25.1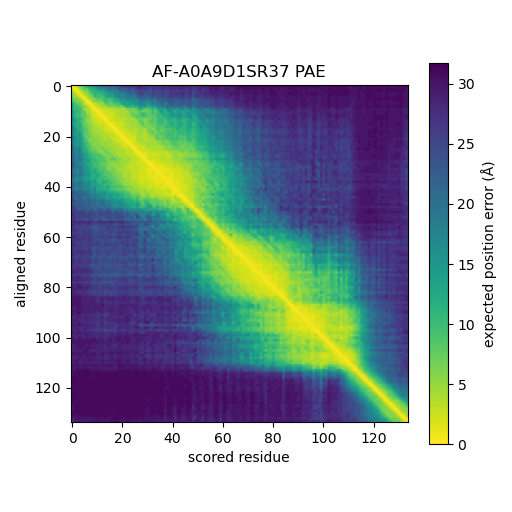09 1.00 85.12 80 GLU A C 1
ATOM 661 O O . GLU A 1 80 ? -18.528 4.021 26.063 1.00 85.12 80 GLU A O 1
ATOM 666 N N . GLU A 1 81 ? -16.965 2.669 25.209 1.00 79.50 81 GLU A N 1
ATOM 667 C CA . GLU A 1 81 ? -16.756 1.886 26.428 1.00 79.50 81 GLU A CA 1
ATOM 668 C C . GLU A 1 81 ? -16.263 2.770 27.590 1.00 79.50 81 GLU A C 1
ATOM 670 O O . GLU A 1 81 ? -16.758 2.660 28.709 1.00 79.50 81 GLU A O 1
ATOM 675 N N . LEU A 1 82 ? -15.333 3.700 27.342 1.00 79.12 82 LEU A N 1
ATOM 676 C CA . LEU A 1 82 ? -14.892 4.671 28.346 1.00 79.12 82 LEU A CA 1
ATOM 677 C C . LEU A 1 82 ? -16.020 5.614 28.769 1.00 79.12 82 LEU A C 1
ATOM 679 O O . LEU A 1 82 ? -16.093 5.957 29.943 1.00 79.12 82 LEU A O 1
ATOM 683 N N . GLU A 1 83 ? -16.873 6.044 27.844 1.00 81.44 83 GLU A N 1
ATOM 684 C CA . GLU A 1 83 ? -17.999 6.928 28.130 1.00 81.44 83 GLU A CA 1
ATOM 685 C C . GLU A 1 83 ? -19.015 6.220 29.036 1.00 81.44 83 GLU A C 1
ATOM 687 O O . GLU A 1 83 ? -19.353 6.751 30.098 1.00 81.44 83 GLU A O 1
ATOM 692 N N . ASP A 1 84 ? -19.359 4.971 28.716 1.00 77.94 84 ASP A N 1
ATOM 693 C CA . ASP A 1 84 ? -20.182 4.094 29.554 1.00 77.94 84 ASP A CA 1
ATOM 694 C C . ASP A 1 84 ? -19.564 3.884 30.947 1.00 77.94 84 ASP A C 1
ATOM 696 O O . ASP A 1 84 ? -2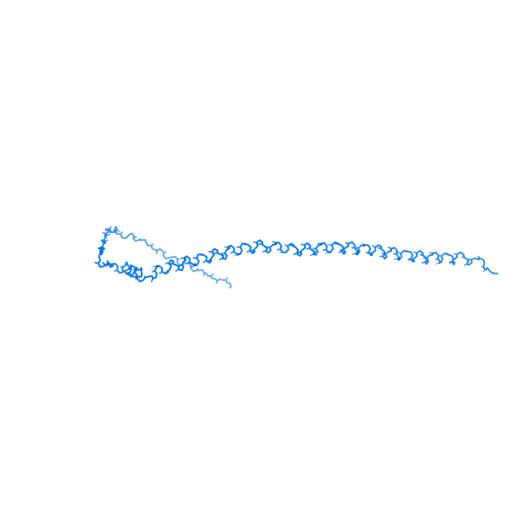0.252 4.020 31.968 1.00 77.94 84 ASP A O 1
ATOM 700 N N . PHE A 1 85 ? -18.251 3.629 31.022 1.00 71.94 85 PHE A N 1
ATOM 701 C CA . PHE A 1 85 ? -17.527 3.500 32.293 1.00 71.94 85 PHE A CA 1
ATOM 702 C C . PHE A 1 85 ? -17.425 4.818 33.071 1.00 71.94 85 PHE A C 1
ATOM 704 O O . PHE A 1 85 ? -17.398 4.796 34.304 1.00 71.94 85 PHE A O 1
ATOM 711 N N . SER A 1 86 ? -17.353 5.954 32.378 1.00 70.94 86 SER A N 1
ATOM 712 C CA . SER A 1 86 ? -17.287 7.296 32.966 1.00 70.94 86 SER A CA 1
ATOM 713 C C . SER A 1 86 ? -18.655 7.846 33.356 1.00 70.94 86 SER A C 1
ATOM 715 O O . SER A 1 86 ? -18.731 8.891 34.005 1.00 70.94 86 SER A O 1
ATOM 717 N N . SER A 1 87 ? -19.736 7.151 32.990 1.00 80.69 87 SER A N 1
ATOM 718 C CA . SER A 1 87 ? -21.074 7.504 33.440 1.00 80.69 87 SER A CA 1
ATOM 719 C C . SER A 1 87 ? -21.093 7.612 34.966 1.00 80.69 87 SER A C 1
ATOM 721 O O . SER A 1 87 ? -20.461 6.825 35.680 1.00 80.69 87 SER A O 1
ATOM 723 N N . LEU A 1 88 ? -21.831 8.597 35.487 1.00 75.88 88 LEU A N 1
ATOM 724 C CA . LEU A 1 88 ? -21.890 8.880 36.926 1.00 75.88 88 LEU A CA 1
ATOM 725 C C . LEU A 1 88 ? -22.229 7.625 37.744 1.00 75.88 88 LEU A C 1
ATOM 727 O O . LEU A 1 88 ? -21.661 7.412 38.809 1.00 75.88 88 LEU A O 1
ATOM 731 N N . LYS A 1 89 ? -23.081 6.752 37.196 1.00 76.44 89 LYS A N 1
ATOM 732 C CA . LYS A 1 89 ? -23.492 5.485 37.807 1.00 76.44 89 LYS A CA 1
ATOM 733 C C . LYS A 1 89 ? -22.349 4.463 37.902 1.00 76.44 89 LYS A C 1
ATOM 735 O O . LYS A 1 89 ? -22.243 3.759 38.904 1.00 76.44 89 LYS A O 1
ATOM 740 N N . SER A 1 90 ? -21.487 4.383 36.887 1.00 79.38 90 SER A N 1
ATOM 741 C CA . SER A 1 90 ? -20.321 3.491 36.882 1.00 79.38 90 SER A CA 1
ATOM 742 C C . SER A 1 90 ? -19.202 4.021 37.787 1.00 79.38 90 SER A C 1
ATOM 744 O O . SER A 1 90 ? -18.656 3.265 38.592 1.00 79.38 90 SER A O 1
ATOM 746 N N . LEU A 1 91 ? -18.925 5.330 37.761 1.00 83.00 91 LEU A N 1
ATOM 747 C CA . LEU A 1 91 ? -17.986 5.969 38.695 1.00 83.00 91 LEU A CA 1
ATOM 748 C C . LEU A 1 91 ? -18.399 5.765 40.157 1.00 83.00 91 LEU A C 1
ATOM 750 O O . LEU A 1 91 ? -17.572 5.414 40.999 1.00 83.00 91 LEU A O 1
ATOM 754 N N . GLU A 1 92 ? -19.684 5.938 40.450 1.00 81.50 92 GLU A N 1
ATOM 755 C CA . GLU A 1 92 ? -20.253 5.705 41.772 1.00 81.50 92 GLU A CA 1
ATOM 756 C C . GLU A 1 92 ? -20.155 4.225 42.183 1.00 81.50 92 GLU A C 1
ATOM 758 O O . GLU A 1 92 ? -19.761 3.923 43.309 1.00 81.50 92 GLU A O 1
ATOM 763 N N . ALA A 1 93 ? -20.428 3.284 41.270 1.00 83.06 93 ALA A N 1
ATOM 764 C CA . ALA A 1 93 ? -20.265 1.851 41.525 1.00 83.06 93 ALA A CA 1
ATOM 765 C C . ALA A 1 93 ? -18.800 1.459 41.811 1.00 83.06 93 ALA A C 1
ATOM 767 O O . ALA A 1 93 ? -18.542 0.686 42.737 1.00 83.06 93 ALA A O 1
ATOM 768 N N . ILE A 1 94 ? -17.833 2.021 41.075 1.00 84.56 94 ILE A N 1
ATOM 769 C CA . ILE A 1 94 ? -16.394 1.807 41.309 1.00 84.56 94 ILE A CA 1
ATOM 770 C C . ILE A 1 94 ? -15.977 2.388 42.667 1.00 84.56 94 ILE A C 1
ATOM 772 O O . ILE A 1 94 ? -15.258 1.736 43.430 1.00 84.56 94 ILE A O 1
ATOM 776 N N . ALA A 1 95 ? -16.439 3.596 42.996 1.00 86.12 95 ALA A N 1
ATOM 777 C CA . ALA A 1 95 ? -16.158 4.233 44.279 1.00 86.12 95 ALA A CA 1
ATOM 778 C C . ALA A 1 95 ? -16.732 3.423 45.454 1.00 86.12 95 ALA A C 1
ATOM 780 O O . ALA A 1 95 ? -16.017 3.160 46.422 1.00 86.12 95 ALA A O 1
ATOM 781 N N . ARG A 1 96 ? -17.981 2.952 45.346 1.00 87.50 96 ARG A N 1
ATOM 782 C CA . ARG A 1 96 ? -18.628 2.074 46.335 1.00 87.50 96 ARG A CA 1
ATOM 783 C C . ARG A 1 96 ? -17.865 0.772 46.550 1.00 87.50 96 ARG A C 1
ATOM 785 O O . ARG A 1 96 ? -17.580 0.415 47.694 1.00 87.50 96 ARG A O 1
ATOM 792 N N . ASN A 1 97 ? -17.470 0.106 45.463 1.00 88.00 97 ASN A N 1
ATOM 793 C CA . ASN A 1 97 ? -16.687 -1.127 45.521 1.00 88.00 97 ASN A CA 1
ATOM 794 C C . ASN A 1 97 ? -15.366 -0.918 46.283 1.00 88.00 97 ASN A C 1
ATOM 796 O O . ASN A 1 97 ? -15.079 -1.648 47.234 1.00 88.00 97 ASN A O 1
ATOM 800 N N . ASN A 1 98 ? -14.612 0.132 45.936 1.00 87.81 98 ASN A N 1
ATOM 801 C CA . ASN A 1 98 ? -13.342 0.458 46.591 1.00 87.81 98 ASN A CA 1
ATOM 802 C C . ASN A 1 98 ? -13.509 0.798 48.081 1.00 87.81 98 ASN A C 1
ATOM 804 O O . ASN A 1 98 ? -12.646 0.457 48.892 1.00 87.81 98 ASN A O 1
ATOM 808 N N . LEU A 1 99 ? -14.621 1.436 48.457 1.00 89.00 99 LEU A N 1
ATOM 809 C CA . LEU A 1 99 ? -14.934 1.782 49.845 1.00 89.00 99 LEU A CA 1
ATOM 810 C C . LEU A 1 99 ? -15.602 0.636 50.624 1.00 89.00 99 LEU A C 1
ATOM 812 O O . LEU A 1 99 ? -15.841 0.790 51.820 1.00 89.00 99 LEU A O 1
ATOM 816 N N . LYS A 1 100 ? -15.877 -0.514 49.984 1.00 86.44 100 LYS A N 1
ATOM 817 C CA . LYS A 1 100 ? -16.675 -1.618 50.551 1.00 86.44 100 LYS A CA 1
ATOM 818 C C . LYS A 1 100 ? -18.006 -1.114 51.117 1.00 86.44 100 LYS A C 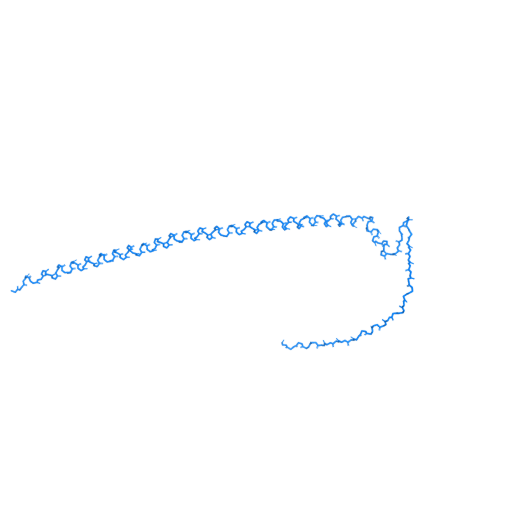1
ATOM 820 O O . LYS A 1 100 ? -18.424 -1.513 52.201 1.00 86.44 100 LYS A O 1
ATOM 825 N N . MET A 1 101 ? -18.650 -0.222 50.373 1.00 83.56 101 MET A N 1
ATOM 826 C CA . MET A 1 101 ? -19.969 0.305 50.696 1.00 83.56 101 MET A CA 1
ATOM 827 C C . MET A 1 101 ? -20.982 -0.283 49.726 1.00 83.56 101 MET A C 1
ATOM 829 O O . MET A 1 101 ? -20.721 -0.372 48.528 1.00 83.56 101 MET A O 1
ATOM 833 N N . ALA A 1 102 ? -22.124 -0.693 50.259 1.00 83.31 102 ALA A N 1
ATOM 834 C CA . ALA A 1 102 ? -23.281 -1.040 49.456 1.00 83.31 102 ALA A CA 1
ATOM 835 C C . ALA A 1 102 ? -24.015 0.261 49.071 1.00 83.31 102 ALA A C 1
ATOM 837 O O . ALA A 1 102 ? -23.993 1.231 49.830 1.00 83.31 102 ALA A O 1
ATOM 838 N N . GLY A 1 103 ? -24.608 0.315 47.884 1.00 82.44 103 GLY A N 1
ATOM 839 C CA . GLY A 1 103 ? -25.600 1.318 47.503 1.00 82.44 103 GLY A CA 1
ATOM 840 C C . GLY A 1 103 ? -26.874 1.228 48.349 1.00 82.44 103 GLY A C 1
ATOM 841 O O . GLY A 1 103 ? -27.036 0.312 49.149 1.00 82.44 103 GLY A O 1
ATOM 842 N N . GLU A 1 104 ? -27.777 2.195 48.173 1.00 82.31 104 GLU A N 1
ATOM 843 C CA . GLU A 1 104 ? -28.946 2.382 49.052 1.00 82.31 104 GLU A CA 1
ATOM 844 C C . GLU A 1 104 ? -29.881 1.161 49.119 1.00 82.31 104 GLU A C 1
ATOM 846 O O . GLU A 1 104 ? -30.420 0.875 50.185 1.00 82.31 104 GLU A O 1
ATOM 851 N N . ASP A 1 105 ? -29.998 0.397 48.028 1.00 84.94 105 ASP A N 1
ATOM 852 C CA . ASP A 1 105 ? -30.895 -0.764 47.918 1.00 84.94 105 ASP A CA 1
ATOM 853 C C . ASP A 1 105 ? -30.160 -2.122 47.861 1.00 84.94 105 ASP A C 1
ATOM 855 O O . ASP A 1 105 ? -30.760 -3.150 47.539 1.00 84.94 105 ASP A O 1
ATOM 859 N N . GLU A 1 106 ? -28.851 -2.161 48.136 1.00 79.94 106 GLU A N 1
ATOM 860 C CA . GLU A 1 106 ? -28.043 -3.389 48.073 1.00 79.94 106 GLU A CA 1
ATOM 861 C C . GLU A 1 106 ? -27.376 -3.724 49.417 1.00 79.94 106 GLU A C 1
ATOM 863 O O . GLU A 1 106 ? -27.132 -2.865 50.259 1.00 79.94 106 GLU A O 1
ATOM 868 N N . VAL A 1 107 ? -27.080 -5.009 49.643 1.00 82.12 107 VAL A N 1
ATOM 869 C CA . VAL A 1 107 ? -26.460 -5.497 50.887 1.00 82.12 107 VAL A CA 1
ATOM 870 C C . VAL A 1 107 ? -25.098 -6.109 50.573 1.00 82.12 107 VAL A C 1
ATOM 872 O O . VAL A 1 107 ? -25.002 -7.088 49.832 1.00 82.12 107 VAL A O 1
ATOM 875 N N . LEU A 1 108 ? -24.030 -5.561 51.163 1.00 84.75 108 LEU A N 1
ATOM 876 C CA . LEU A 1 108 ? -22.674 -6.098 51.023 1.00 84.75 108 LEU A CA 1
ATOM 877 C C . LEU A 1 108 ? -22.419 -7.220 52.043 1.00 84.75 108 LEU A C 1
ATOM 879 O O . LEU A 1 108 ? -22.424 -6.987 53.250 1.00 84.75 108 LEU A O 1
ATOM 883 N N . VAL A 1 109 ? -22.116 -8.429 51.561 1.00 86.88 109 VAL A N 1
ATOM 884 C CA . VAL A 1 109 ? -21.753 -9.583 52.403 1.00 86.88 109 VAL A CA 1
ATOM 885 C C . VAL A 1 109 ? -20.244 -9.832 52.328 1.00 86.88 109 VAL A C 1
ATOM 887 O O . VAL A 1 109 ? -19.721 -10.227 51.287 1.00 86.88 109 VAL A O 1
ATOM 890 N N . ILE A 1 110 ? -19.530 -9.636 53.440 1.00 84.81 110 ILE A N 1
ATOM 891 C CA . ILE A 1 110 ? -18.088 -9.916 53.545 1.00 84.81 110 ILE A CA 1
ATOM 892 C C . ILE A 1 110 ? -17.890 -11.248 54.276 1.00 84.81 110 ILE A C 1
ATOM 894 O O . ILE A 1 110 ? -18.058 -11.332 55.490 1.00 84.81 110 ILE A O 1
ATOM 898 N N . ILE A 1 111 ? -17.496 -12.298 53.549 1.00 87.31 111 ILE A N 1
ATOM 899 C CA . ILE A 1 111 ? -17.167 -13.605 54.138 1.00 87.31 111 ILE A CA 1
ATOM 900 C C . ILE A 1 111 ? -15.663 -13.665 54.389 1.00 87.31 111 ILE A C 1
ATOM 902 O O . ILE A 1 111 ? -14.873 -13.894 53.469 1.00 87.31 111 ILE A O 1
ATOM 906 N N . ASN A 1 112 ? -15.258 -13.486 55.645 1.00 82.69 112 ASN A N 1
ATOM 907 C CA . ASN A 1 112 ? -13.864 -13.648 56.029 1.00 82.69 112 ASN A CA 1
ATOM 908 C C . ASN A 1 112 ? -13.590 -15.132 56.306 1.00 82.69 112 ASN A C 1
ATOM 910 O O . ASN A 1 112 ? -13.978 -15.672 57.340 1.00 82.69 112 ASN A O 1
ATOM 914 N N . LYS A 1 113 ? -12.943 -15.814 55.359 1.00 83.12 113 LYS A N 1
ATOM 915 C CA . LYS A 1 113 ? -12.430 -17.168 55.598 1.00 83.12 113 LYS A CA 1
ATOM 916 C C . LYS A 1 113 ? -11.276 -17.031 56.597 1.00 83.12 113 LYS A C 1
ATOM 918 O O . LYS A 1 113 ? -10.433 -16.160 56.370 1.00 83.12 113 LYS A O 1
ATOM 923 N N . PRO A 1 114 ? -11.188 -17.847 57.661 1.00 72.62 114 PRO A N 1
ATOM 924 C CA . PRO A 1 114 ? -10.009 -17.844 58.512 1.00 72.62 114 PRO A CA 1
ATOM 925 C C . PRO A 1 114 ? -8.798 -18.166 57.637 1.00 72.62 114 PRO A C 1
ATOM 927 O O . PRO A 1 114 ? -8.674 -19.256 57.077 1.00 72.62 114 PRO A O 1
ATOM 930 N N . GLN A 1 115 ? -7.945 -17.165 57.444 1.00 61.00 115 GLN A N 1
ATOM 931 C CA . GLN A 1 115 ? -6.682 -17.329 56.753 1.00 61.00 115 GLN A CA 1
ATOM 932 C C . GLN A 1 115 ? -5.839 -18.244 57.642 1.00 61.00 115 GLN A C 1
ATOM 934 O O . GLN A 1 115 ? -5.551 -17.897 58.788 1.00 61.00 115 GLN A O 1
ATOM 939 N N . ALA A 1 116 ? -5.490 -19.433 57.144 1.00 65.31 116 ALA A N 1
ATOM 940 C CA . ALA A 1 116 ? -4.425 -20.215 57.759 1.00 65.31 116 ALA A CA 1
ATOM 941 C C . ALA A 1 116 ? -3.207 -19.286 57.935 1.00 65.31 116 ALA A C 1
ATOM 943 O O . ALA A 1 116 ? -2.971 -18.453 57.051 1.00 65.31 116 ALA A O 1
ATOM 944 N N . PRO A 1 117 ? -2.489 -19.365 59.069 1.00 59.84 117 PRO A N 1
ATOM 945 C CA . PRO A 1 117 ? -1.464 -18.393 59.421 1.00 59.84 117 PRO A CA 1
ATOM 946 C C . PRO A 1 117 ? -0.476 -18.185 58.262 1.00 59.84 117 PRO A C 1
ATOM 948 O O . PRO A 1 117 ? -0.173 -19.143 57.542 1.00 59.84 117 PRO A O 1
ATOM 951 N N . PRO A 1 118 ? 0.021 -16.952 58.055 1.00 52.88 118 PRO A N 1
ATOM 952 C CA . PRO A 1 118 ? 0.890 -16.649 56.932 1.00 52.88 118 PRO A CA 1
ATOM 953 C C . PRO A 1 118 ? 2.136 -17.529 57.022 1.00 52.88 118 PRO A C 1
ATOM 955 O O . PRO A 1 118 ? 2.892 -17.452 57.989 1.00 52.88 118 PRO A O 1
ATOM 958 N N . VAL A 1 119 ? 2.369 -18.367 56.012 1.00 59.34 119 VAL A N 1
ATOM 959 C CA . VAL A 1 119 ? 3.669 -19.014 55.851 1.00 59.34 119 VAL A CA 1
ATOM 960 C C . VAL A 1 119 ? 4.657 -17.900 55.529 1.00 59.34 119 VAL A C 1
ATOM 962 O O . VAL A 1 119 ? 4.607 -17.306 54.452 1.00 59.34 119 VAL A O 1
ATOM 965 N N . GLU A 1 120 ? 5.536 -17.586 56.478 1.00 51.31 120 GLU A N 1
ATOM 966 C CA . GLU A 1 120 ? 6.632 -16.647 56.275 1.00 51.31 120 GLU A CA 1
ATOM 967 C C . GLU A 1 120 ? 7.556 -17.150 55.157 1.00 51.31 120 GLU A C 1
ATOM 969 O O . GLU A 1 120 ? 8.521 -17.884 55.380 1.00 51.31 120 GLU A O 1
ATOM 974 N N . THR A 1 121 ? 7.313 -16.730 53.917 1.00 50.47 121 THR A N 1
ATOM 975 C CA . THR A 1 121 ? 8.330 -16.824 52.871 1.00 50.47 121 THR A CA 1
ATOM 976 C C . THR A 1 121 ? 9.442 -15.835 53.197 1.00 50.47 121 THR A C 1
ATOM 978 O O . THR A 1 121 ? 9.387 -14.660 52.831 1.00 50.47 121 THR A O 1
ATOM 981 N N . LYS A 1 122 ? 10.476 -16.322 53.895 1.00 48.28 122 LYS A N 1
ATOM 982 C CA . LYS A 1 122 ? 11.749 -15.622 54.087 1.00 48.28 122 LYS A CA 1
ATOM 983 C C . LYS A 1 122 ? 12.326 -15.234 52.724 1.00 48.28 122 LYS A C 1
ATOM 985 O O . LYS A 1 122 ? 12.949 -16.039 52.032 1.00 48.28 122 LYS A O 1
ATOM 990 N N . LYS A 1 123 ? 12.138 -13.971 52.343 1.00 45.28 123 LYS A N 1
ATOM 991 C CA . LYS A 1 123 ? 12.761 -13.348 51.172 1.00 45.28 123 LYS A CA 1
ATOM 992 C C . LYS A 1 123 ? 14.271 -13.252 51.438 1.00 45.28 123 LYS A C 1
ATOM 994 O O . LYS A 1 123 ? 14.730 -12.355 52.143 1.00 45.28 123 LYS A O 1
ATOM 999 N N . LYS A 1 124 ? 15.059 -14.201 50.916 1.00 46.94 124 LYS A N 1
ATOM 1000 C CA . LYS A 1 124 ? 16.528 -14.113 50.922 1.00 46.94 124 LYS A CA 1
ATOM 1001 C C . LYS A 1 124 ? 16.946 -12.876 50.117 1.00 46.94 124 LYS A C 1
ATOM 1003 O O . LYS A 1 124 ? 16.760 -12.827 48.904 1.00 46.94 124 LYS A O 1
ATOM 1008 N N . LYS A 1 125 ? 17.507 -11.873 50.800 1.00 47.34 125 LYS A N 1
ATOM 1009 C CA . LYS A 1 125 ? 18.215 -10.741 50.188 1.00 47.34 125 LYS A CA 1
ATOM 1010 C C . LYS A 1 125 ? 19.434 -11.277 49.430 1.00 47.34 125 LYS A C 1
ATOM 1012 O O . LYS A 1 125 ? 20.388 -11.734 50.048 1.00 47.34 125 LYS A O 1
ATOM 1017 N N . GLY A 1 126 ? 19.400 -11.201 48.104 1.00 43.38 126 GLY A N 1
ATOM 1018 C CA . GLY A 1 126 ? 20.546 -11.437 47.230 1.00 43.38 126 GLY A CA 1
ATOM 1019 C C . GLY A 1 126 ? 20.810 -10.202 46.379 1.00 43.38 126 GLY A C 1
ATOM 1020 O O . GLY A 1 126 ? 20.463 -10.179 45.205 1.00 43.38 126 GLY A O 1
ATOM 1021 N N . LEU A 1 127 ? 21.390 -9.160 46.977 1.00 45.16 127 LEU A N 1
ATOM 1022 C CA . LEU A 1 127 ? 21.895 -8.004 46.240 1.00 45.16 127 LEU A CA 1
ATOM 1023 C C . LEU A 1 127 ? 23.255 -8.387 45.633 1.00 45.16 127 LEU A C 1
ATOM 1025 O O . LEU A 1 127 ? 24.284 -8.271 46.295 1.00 45.16 127 LEU A O 1
ATOM 1029 N N . LYS A 1 128 ? 23.275 -8.882 44.390 1.00 48.47 128 LYS A N 1
ATOM 1030 C CA . LYS A 1 128 ? 24.519 -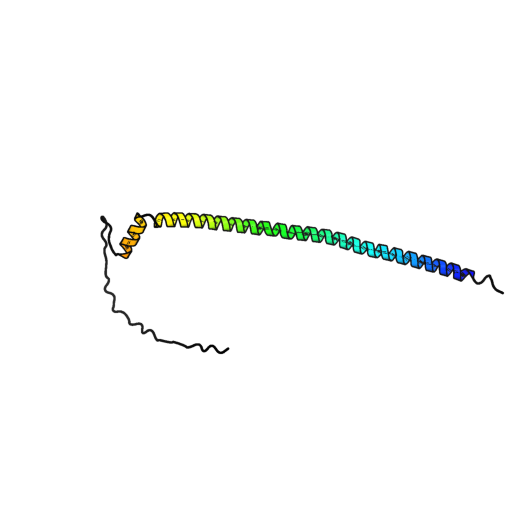8.955 43.611 1.00 48.47 128 LYS A CA 1
ATOM 1031 C C . LYS A 1 128 ? 24.767 -7.586 42.976 1.00 48.47 128 LYS A C 1
ATOM 1033 O O . LYS A 1 128 ? 24.085 -7.211 42.029 1.00 48.47 128 LYS A O 1
ATOM 1038 N N . LYS A 1 129 ? 25.745 -6.851 43.518 1.00 45.62 129 LYS A N 1
ATOM 1039 C CA . LYS A 1 129 ? 26.401 -5.720 42.845 1.00 45.62 129 LYS A CA 1
ATOM 1040 C C . LYS A 1 129 ? 26.986 -6.227 41.526 1.00 45.62 129 LYS A C 1
ATOM 1042 O O . LYS A 1 129 ? 27.856 -7.096 41.548 1.00 45.62 129 LYS A O 1
ATOM 1047 N N . ILE A 1 130 ? 26.529 -5.679 40.406 1.00 50.84 130 ILE A N 1
ATOM 1048 C CA . ILE A 1 130 ? 27.233 -5.788 39.130 1.00 50.84 130 ILE A CA 1
ATOM 1049 C C . ILE A 1 130 ? 28.206 -4.607 39.101 1.00 50.84 130 ILE A C 1
ATOM 1051 O O . ILE A 1 130 ? 27.804 -3.452 39.192 1.00 50.84 130 ILE A O 1
ATOM 1055 N N . SER A 1 131 ? 29.495 -4.932 39.111 1.00 46.16 131 SER A N 1
ATOM 1056 C CA . SER A 1 131 ? 30.593 -4.000 38.879 1.00 46.16 131 SER A CA 1
ATOM 1057 C C . SER A 1 131 ? 30.649 -3.724 37.383 1.00 46.16 131 SER A C 1
ATOM 1059 O O . SER A 1 131 ? 31.151 -4.570 36.643 1.00 46.16 131 SER A O 1
ATOM 1061 N N . ASP A 1 132 ? 30.188 -2.556 36.947 1.00 53.50 132 ASP A N 1
ATOM 1062 C CA . ASP A 1 132 ? 30.534 -2.057 35.621 1.00 53.50 132 ASP A CA 1
ATOM 1063 C C . ASP A 1 132 ? 32.000 -1.622 35.602 1.00 53.50 132 ASP A C 1
ATOM 1065 O O . ASP A 1 132 ? 32.448 -0.740 36.335 1.00 53.50 132 ASP A O 1
ATOM 1069 N N . LYS A 1 133 ? 32.753 -2.327 34.764 1.00 46.16 133 LYS A N 1
ATOM 1070 C CA . LYS A 1 133 ? 34.131 -2.055 34.386 1.00 46.16 133 LYS A CA 1
ATOM 1071 C C . LYS A 1 133 ? 34.119 -1.836 32.877 1.00 46.16 133 LYS A C 1
ATOM 1073 O O . LYS A 1 133 ? 34.281 -2.815 32.153 1.00 46.16 133 LYS A O 1
ATOM 1078 N N . LYS A 1 134 ? 33.925 -0.597 32.417 1.00 38.81 134 LYS A N 1
ATOM 1079 C CA . LYS A 1 134 ? 34.583 -0.052 31.218 1.00 38.81 134 LYS A CA 1
ATOM 1080 C C . LYS A 1 134 ? 34.345 1.443 31.065 1.00 38.81 134 LYS A C 1
ATOM 1082 O O . LYS A 1 134 ? 33.170 1.847 31.163 1.00 38.81 134 LYS A O 1
#

Foldseek 3Di:
DDPPPCPVVVVVVVVVVVVVVVVVVVVVVVVVVVVVVVVVVCVVVVVVVVVVVVVVVVVVVVVVVVVVVVVVVVVVVVVVVVVVCPPPVNVVVVVCVVVVHDPPPDDRDDDDDPPDPDPPPPPPDDDDDDDDDD

Sequence (134 aa):
MNKLDKRPDLIEKTQEKNNKRKNKIRFYYSFLTIVLLICLVQIGISAFNNITKSISYHGKIKKMKALNQQAYAENQRLKEELEDFSSLKSLEAIARNNLKMAGEDEVLVIINKPQAPPVETKKKKGLKKISDKK

InterPro domains:
  IPR007060 Septum formation initiator FtsL/DivIC [PF04977] (37-113)

Organism: NCBI:txid2840847